Protein AF-A0A6G7WWH7-F1 (afdb_monomer_lite)

Structure (mmCIF, N/CA/C/O backbone):
data_AF-A0A6G7WWH7-F1
#
_entry.id   AF-A0A6G7WWH7-F1
#
loop_
_atom_site.group_PDB
_atom_site.id
_atom_site.type_symbol
_atom_site.label_atom_id
_atom_site.label_alt_id
_atom_site.label_comp_id
_atom_site.label_asym_id
_atom_site.label_entity_id
_atom_site.label_seq_id
_atom_site.pdbx_PDB_ins_code
_atom_site.Cartn_x
_atom_site.Cartn_y
_atom_site.Cartn_z
_atom_site.occupancy
_atom_site.B_iso_or_equiv
_atom_site.auth_seq_id
_atom_site.auth_comp_id
_atom_site.auth_asym_id
_atom_site.auth_atom_id
_atom_site.pdbx_PDB_model_num
ATOM 1 N N . MET A 1 1 ? -6.539 -11.357 -6.229 1.00 81.00 1 MET A N 1
ATOM 2 C CA . MET A 1 1 ? -7.158 -12.078 -5.093 1.00 81.00 1 MET A CA 1
ATOM 3 C C . MET A 1 1 ? -7.672 -11.023 -4.122 1.00 81.00 1 MET A C 1
ATOM 5 O O . MET A 1 1 ? -7.078 -9.952 -4.068 1.00 81.00 1 MET A O 1
ATOM 9 N N . GLU A 1 2 ? -8.787 -11.245 -3.430 1.00 89.75 2 GLU A N 1
ATOM 10 C CA . GLU A 1 2 ? -9.289 -10.251 -2.467 1.00 89.75 2 GLU A CA 1
ATOM 11 C C . GLU A 1 2 ? -8.355 -10.132 -1.261 1.00 89.75 2 GLU A C 1
ATOM 13 O O . GLU A 1 2 ? -7.673 -11.087 -0.876 1.00 89.75 2 GLU A O 1
ATOM 18 N N . ARG A 1 3 ? -8.301 -8.935 -0.678 1.00 92.81 3 ARG A N 1
ATOM 19 C CA . ARG A 1 3 ? -7.407 -8.621 0.428 1.00 92.81 3 ARG A CA 1
ATOM 20 C C . ARG A 1 3 ? -8.068 -7.684 1.425 1.00 92.81 3 ARG A C 1
ATOM 22 O O . ARG A 1 3 ? -8.608 -6.646 1.053 1.00 92.81 3 ARG A O 1
ATOM 29 N N . LEU A 1 4 ? -8.000 -8.053 2.700 1.00 94.44 4 LEU A N 1
ATOM 30 C CA . LEU A 1 4 ? -8.662 -7.342 3.787 1.00 94.44 4 LEU A CA 1
ATOM 31 C C . LEU A 1 4 ? -7.664 -6.477 4.549 1.00 94.44 4 LEU A C 1
ATOM 33 O O . LEU A 1 4 ? -6.594 -6.950 4.942 1.00 94.44 4 LEU A O 1
ATOM 37 N N . ILE A 1 5 ? -8.049 -5.230 4.803 1.00 95.56 5 ILE A N 1
ATOM 38 C CA . ILE A 1 5 ? -7.371 -4.314 5.717 1.00 95.56 5 ILE A CA 1
ATOM 39 C C . ILE A 1 5 ? -8.253 -4.171 6.951 1.00 95.56 5 ILE A C 1
ATOM 41 O O . ILE A 1 5 ? -9.304 -3.531 6.914 1.00 95.56 5 ILE A O 1
ATOM 45 N N . ILE A 1 6 ? -7.815 -4.775 8.045 1.00 95.38 6 ILE A N 1
ATOM 46 C CA . ILE A 1 6 ? -8.468 -4.712 9.345 1.00 95.38 6 ILE A CA 1
ATOM 47 C C . ILE A 1 6 ? -7.850 -3.538 10.096 1.00 95.38 6 ILE A C 1
ATOM 49 O O . ILE A 1 6 ? -6.670 -3.571 10.459 1.00 95.38 6 ILE A O 1
ATOM 53 N N . VAL A 1 7 ? -8.641 -2.485 10.294 1.00 94.25 7 VAL A N 1
ATOM 54 C CA . VAL A 1 7 ? -8.197 -1.280 11.004 1.00 94.25 7 VAL A CA 1
ATOM 55 C C . VAL A 1 7 ? -8.378 -1.452 12.512 1.00 94.25 7 VAL A C 1
ATOM 57 O O . VAL A 1 7 ? -7.516 -1.058 13.291 1.00 94.25 7 VAL A O 1
ATOM 60 N N . ASN A 1 8 ? -9.490 -2.063 12.911 1.00 89.81 8 ASN A N 1
ATOM 61 C CA . ASN A 1 8 ? -9.836 -2.478 14.269 1.00 89.81 8 ASN A CA 1
ATOM 62 C C . ASN A 1 8 ? -10.983 -3.511 14.189 1.00 89.81 8 ASN A C 1
ATOM 64 O O . ASN A 1 8 ? -11.338 -3.957 13.098 1.00 89.81 8 ASN A O 1
ATOM 68 N N . GLU A 1 9 ? -11.578 -3.879 15.326 1.00 84.25 9 GLU A N 1
ATOM 69 C CA . GLU A 1 9 ? -12.710 -4.821 15.382 1.00 84.25 9 GLU A CA 1
ATOM 70 C C . GLU A 1 9 ? -13.984 -4.311 14.673 1.00 84.25 9 GLU A C 1
ATOM 72 O O . GLU A 1 9 ? -14.877 -5.101 14.378 1.00 84.25 9 GLU A O 1
ATOM 77 N N . GLU A 1 10 ? -14.075 -3.013 14.366 1.00 86.62 10 GLU A N 1
ATOM 78 C CA . GLU A 1 10 ? -15.290 -2.369 13.846 1.00 86.62 10 GLU A CA 1
ATOM 79 C C . GLU A 1 10 ? -15.225 -2.030 12.349 1.00 86.62 10 GLU A C 1
ATOM 81 O O . GLU A 1 10 ? -16.264 -1.837 11.713 1.00 86.62 10 GLU A O 1
ATOM 86 N N . LYS A 1 11 ? -14.023 -1.918 11.766 1.00 92.62 11 LYS A N 1
ATOM 87 C CA . LYS A 1 11 ? -13.841 -1.430 10.394 1.00 92.62 11 LYS A CA 1
ATOM 88 C C . LYS A 1 11 ? -12.847 -2.276 9.604 1.00 92.62 11 LYS A C 1
ATOM 90 O O . LYS A 1 11 ? -11.660 -2.366 9.929 1.00 92.62 11 LYS A O 1
ATOM 95 N N . VAL A 1 12 ? -13.350 -2.816 8.497 1.00 94.12 12 VAL A N 1
ATOM 96 C CA . VAL A 1 12 ? -12.588 -3.567 7.497 1.00 94.12 12 VAL A CA 1
ATOM 97 C C . VAL A 1 12 ? -12.748 -2.893 6.137 1.00 94.12 12 VAL A C 1
ATOM 99 O O . VAL A 1 12 ? -13.852 -2.491 5.769 1.00 94.12 12 VAL A O 1
ATOM 102 N N . PHE A 1 13 ? -11.649 -2.777 5.394 1.00 94.81 13 PHE A N 1
ATOM 103 C CA . PHE A 1 13 ? -11.648 -2.382 3.987 1.00 94.81 13 PHE A CA 1
ATOM 104 C C . PHE A 1 13 ? -11.291 -3.590 3.127 1.00 94.81 13 PHE A C 1
ATOM 106 O O . PHE A 1 13 ? -10.407 -4.370 3.486 1.00 94.81 13 PHE A O 1
ATOM 113 N N . VAL A 1 14 ? -11.977 -3.735 1.997 1.00 94.62 14 VAL A N 1
ATOM 114 C CA . VAL A 1 14 ? -11.740 -4.804 1.024 1.00 94.62 14 VAL A CA 1
ATOM 115 C C . VAL A 1 14 ? -11.092 -4.182 -0.200 1.00 94.62 14 VAL A C 1
ATOM 117 O O . VAL A 1 14 ? -11.607 -3.201 -0.731 1.00 94.62 14 VAL A O 1
ATOM 120 N N . GLY A 1 15 ? -9.965 -4.739 -0.619 1.00 94.38 15 GLY A N 1
ATOM 121 C CA . GLY A 1 15 ? -9.288 -4.376 -1.854 1.00 94.38 15 GLY A CA 1
ATOM 122 C C . GLY A 1 15 ? -8.777 -5.605 -2.589 1.00 94.38 15 GLY A C 1
ATOM 123 O O . GLY A 1 15 ? -9.093 -6.748 -2.256 1.00 94.38 15 GLY A O 1
ATOM 124 N N . GLU A 1 16 ? -7.937 -5.361 -3.579 1.00 94.38 16 GLU A N 1
ATOM 125 C CA . GLU A 1 16 ? -7.300 -6.380 -4.396 1.00 94.38 16 GLU A CA 1
ATOM 126 C C . GLU A 1 16 ? -5.820 -6.505 -4.035 1.00 94.38 16 GLU A C 1
ATOM 128 O O . GLU A 1 16 ? -5.102 -5.518 -3.876 1.00 94.38 16 GLU A O 1
ATOM 133 N N . SER A 1 17 ? -5.345 -7.737 -3.906 1.00 93.50 17 SER A N 1
ATOM 134 C CA . SER A 1 17 ? -3.941 -8.045 -3.658 1.00 93.50 17 SER A CA 1
ATOM 135 C C . SER A 1 17 ? -3.063 -7.714 -4.865 1.00 93.50 17 SER A C 1
ATOM 137 O O . SER A 1 17 ? -3.403 -8.100 -5.984 1.00 93.50 17 SER A O 1
ATOM 139 N N . PHE A 1 18 ? -1.879 -7.163 -4.617 1.00 93.69 18 PHE A N 1
ATOM 140 C CA . PHE A 1 18 ? -0.752 -7.196 -5.553 1.00 93.69 18 PHE A CA 1
ATOM 141 C C . PHE A 1 18 ? 0.561 -7.442 -4.788 1.00 93.69 18 PHE A C 1
ATOM 143 O O . PHE A 1 18 ? 0.599 -7.319 -3.561 1.00 93.69 18 PHE A O 1
ATOM 150 N N . GLY A 1 19 ? 1.637 -7.814 -5.483 1.00 91.62 19 GLY A N 1
ATOM 151 C CA . GLY A 1 19 ? 2.933 -8.091 -4.852 1.00 91.62 19 GLY A CA 1
ATOM 152 C C . GLY A 1 19 ? 2.962 -9.403 -4.054 1.00 91.62 19 GLY A C 1
ATOM 153 O O . GLY A 1 19 ? 2.658 -10.470 -4.587 1.00 91.62 19 GLY A O 1
ATOM 154 N N . SER A 1 20 ? 3.376 -9.343 -2.784 1.00 91.88 20 SER A N 1
ATOM 155 C CA . SER A 1 20 ? 3.512 -10.513 -1.900 1.00 91.88 20 SER A CA 1
ATOM 156 C C . SER A 1 20 ? 2.180 -11.007 -1.318 1.00 91.88 20 SER A C 1
ATOM 158 O O . SER A 1 20 ? 1.362 -10.226 -0.825 1.00 91.88 20 SER A O 1
ATOM 160 N N . GLU A 1 21 ? 1.981 -12.328 -1.281 1.00 88.69 21 GLU A N 1
ATOM 161 C CA . GLU A 1 21 ? 0.781 -12.986 -0.729 1.00 88.69 21 GLU A CA 1
ATOM 162 C C . GLU A 1 21 ? 0.819 -13.200 0.799 1.00 88.69 21 GLU A C 1
ATOM 164 O O . GLU A 1 21 ? -0.160 -13.658 1.391 1.00 88.69 21 GLU A O 1
ATOM 169 N N . ALA A 1 22 ? 1.929 -12.866 1.466 1.00 91.19 22 ALA A N 1
ATOM 170 C CA . ALA A 1 22 ? 2.078 -13.032 2.915 1.00 91.19 22 ALA A CA 1
ATOM 171 C C . ALA A 1 22 ? 1.118 -12.128 3.705 1.00 91.19 22 ALA A C 1
ATOM 173 O O . ALA A 1 22 ? 0.710 -11.094 3.205 1.00 91.19 22 ALA A O 1
ATOM 174 N N . ASN A 1 23 ? 0.791 -12.448 4.957 1.00 93.19 23 ASN A N 1
ATOM 175 C CA . ASN A 1 23 ? 0.015 -11.552 5.828 1.00 93.19 23 ASN A CA 1
ATOM 176 C C . ASN A 1 23 ? 0.945 -10.633 6.628 1.00 93.19 23 ASN A C 1
ATOM 178 O O . ASN A 1 23 ? 2.074 -11.015 6.931 1.00 93.19 23 ASN A O 1
ATOM 182 N N . THR A 1 24 ? 0.468 -9.449 7.017 1.00 94.12 24 THR A N 1
ATOM 183 C CA . THR A 1 24 ? 1.268 -8.533 7.843 1.00 94.12 24 THR A CA 1
ATOM 184 C C . THR A 1 24 ? 0.425 -7.734 8.819 1.00 94.12 24 THR A C 1
ATOM 186 O O . THR A 1 24 ? -0.773 -7.539 8.630 1.00 94.12 24 THR A O 1
ATOM 189 N N . GLU A 1 25 ? 1.084 -7.266 9.865 1.00 94.69 25 GLU A N 1
ATOM 190 C CA . GLU A 1 25 ? 0.567 -6.326 10.842 1.00 94.69 25 GLU A CA 1
ATOM 191 C C . GLU A 1 25 ? 1.698 -5.366 11.204 1.00 94.69 25 GLU A C 1
ATOM 193 O O . GLU A 1 25 ? 2.874 -5.751 11.282 1.00 94.69 25 GLU A O 1
ATOM 198 N N . GLY A 1 26 ? 1.370 -4.093 11.384 1.00 93.75 26 GLY A N 1
ATOM 199 C CA . GLY A 1 26 ? 2.387 -3.116 11.723 1.00 93.75 26 GLY A CA 1
ATOM 200 C C . GLY A 1 26 ? 1.878 -1.695 11.789 1.00 93.75 26 GLY A C 1
ATOM 201 O O . GLY A 1 26 ? 0.714 -1.409 11.505 1.00 93.75 26 GLY A O 1
ATOM 202 N N . SER A 1 27 ? 2.794 -0.811 12.172 1.00 95.75 27 SER A N 1
ATOM 203 C CA . SER A 1 27 ? 2.551 0.619 12.214 1.00 95.75 27 SER A CA 1
ATOM 204 C C . SER A 1 27 ? 2.313 1.179 10.821 1.00 95.75 27 SER A C 1
ATOM 206 O O . SER A 1 27 ? 2.969 0.779 9.855 1.00 95.75 27 SER A O 1
ATOM 208 N N . ILE A 1 28 ? 1.403 2.137 10.736 1.00 95.56 28 ILE A N 1
ATOM 209 C CA . ILE A 1 28 ? 1.081 2.826 9.492 1.00 95.56 28 ILE A CA 1
ATOM 210 C C . ILE A 1 28 ? 1.785 4.175 9.405 1.00 95.56 28 ILE A C 1
ATOM 212 O O . ILE A 1 28 ? 2.031 4.838 10.413 1.00 95.56 28 ILE A O 1
ATOM 216 N N . PHE A 1 29 ? 2.034 4.621 8.183 1.00 94.50 29 PHE A N 1
ATOM 217 C CA . PHE A 1 29 ? 2.319 6.018 7.896 1.00 94.50 29 PHE A CA 1
ATOM 218 C C . PHE A 1 29 ? 1.579 6.447 6.632 1.00 94.50 29 PHE A C 1
ATOM 220 O O . PHE A 1 29 ? 1.382 5.670 5.698 1.00 94.50 29 PHE A O 1
ATOM 227 N N . ILE A 1 30 ? 1.146 7.703 6.618 1.00 93.06 30 ILE A N 1
ATOM 228 C CA . ILE A 1 30 ? 0.424 8.277 5.486 1.00 93.06 30 ILE A CA 1
ATOM 229 C C . ILE A 1 30 ? 1.449 8.934 4.570 1.00 93.06 30 ILE A C 1
ATOM 231 O O . ILE A 1 30 ? 2.205 9.804 5.005 1.00 93.06 30 ILE A O 1
ATOM 235 N N . ASP A 1 31 ? 1.465 8.518 3.309 1.00 90.06 31 ASP A N 1
ATOM 236 C CA . ASP A 1 31 ? 2.310 9.106 2.286 1.00 90.06 31 ASP A CA 1
ATOM 237 C C . ASP A 1 31 ? 1.503 10.048 1.394 1.00 90.06 31 ASP A C 1
ATOM 239 O O . ASP A 1 31 ? 0.630 9.630 0.629 1.00 90.06 31 ASP A O 1
ATOM 243 N N . THR A 1 32 ? 1.831 11.334 1.493 1.00 84.94 32 THR A N 1
ATOM 244 C CA . THR A 1 32 ? 1.246 12.400 0.677 1.00 84.94 32 THR A CA 1
ATOM 245 C C . THR A 1 32 ? 2.156 12.842 -0.465 1.00 84.94 32 THR A C 1
ATOM 247 O O . THR A 1 32 ? 1.876 13.855 -1.107 1.00 84.94 32 THR A O 1
ATOM 250 N N . ASN A 1 33 ? 3.277 12.151 -0.702 1.00 77.75 33 ASN A N 1
ATOM 251 C CA . ASN A 1 33 ? 4.195 12.523 -1.768 1.00 77.75 33 ASN A CA 1
ATOM 252 C C . ASN A 1 33 ? 3.599 12.177 -3.131 1.00 77.75 33 ASN A C 1
ATOM 254 O O . ASN A 1 33 ? 3.329 11.022 -3.445 1.00 77.75 33 ASN A O 1
ATOM 258 N N . VAL A 1 34 ? 3.436 13.208 -3.955 1.00 67.81 34 VAL A N 1
ATOM 259 C CA . VAL A 1 34 ? 2.932 13.093 -5.330 1.00 67.81 34 VAL A CA 1
ATOM 260 C C . VAL A 1 34 ? 4.071 12.797 -6.314 1.00 67.81 34 VAL A C 1
ATOM 262 O O . VAL A 1 34 ? 3.848 12.203 -7.360 1.00 67.81 34 VAL A O 1
ATOM 265 N N . SER A 1 35 ? 5.301 13.202 -5.980 1.00 63.91 35 SER A N 1
ATOM 266 C CA . SER A 1 35 ? 6.424 13.204 -6.926 1.00 63.91 35 SER A CA 1
ATOM 267 C C . SER A 1 35 ? 7.176 11.876 -7.025 1.00 63.91 35 SER A C 1
ATOM 269 O O . SER A 1 35 ? 7.771 11.609 -8.062 1.00 63.91 35 SER A O 1
ATOM 271 N N . SER A 1 36 ? 7.196 11.059 -5.965 1.00 72.88 36 SER A N 1
ATOM 272 C CA . SER A 1 36 ? 7.788 9.716 -6.008 1.00 72.88 36 SER A CA 1
ATOM 273 C C . SER A 1 36 ? 7.412 8.900 -4.771 1.00 72.88 36 SER A C 1
ATOM 275 O O . SER A 1 36 ? 7.873 9.183 -3.665 1.00 72.88 36 SER A O 1
ATOM 277 N N . TYR A 1 37 ? 6.617 7.847 -4.959 1.00 75.94 37 TYR A N 1
ATOM 278 C CA . TYR A 1 37 ? 6.320 6.861 -3.911 1.00 75.94 37 TYR A CA 1
ATOM 279 C C . TYR A 1 37 ? 7.570 6.069 -3.475 1.00 75.94 37 TYR A C 1
ATOM 281 O O . TYR A 1 37 ? 7.592 5.497 -2.386 1.00 75.94 37 TYR A O 1
ATOM 289 N N . LEU A 1 38 ? 8.634 6.072 -4.289 1.00 76.19 38 LEU A N 1
ATOM 290 C CA . LEU A 1 38 ? 9.881 5.338 -4.041 1.00 76.19 38 LEU A CA 1
ATOM 291 C C . LEU A 1 38 ? 10.626 5.844 -2.799 1.00 76.19 38 LEU A C 1
ATOM 293 O O . LEU A 1 38 ? 11.318 5.082 -2.131 1.00 76.19 38 LEU A O 1
ATOM 297 N N . SER A 1 39 ? 10.456 7.121 -2.435 1.00 74.50 39 SER A N 1
ATOM 298 C CA . SER A 1 39 ? 11.163 7.730 -1.296 1.00 74.50 39 SER A CA 1
ATOM 299 C C . SER A 1 39 ? 10.844 7.085 0.059 1.00 74.50 39 SER A C 1
ATOM 301 O O . SER A 1 39 ? 11.555 7.329 1.034 1.00 74.50 39 SER A O 1
ATOM 303 N N . ASN A 1 40 ? 9.792 6.267 0.140 1.00 79.94 40 ASN A N 1
ATOM 304 C CA . ASN A 1 40 ? 9.365 5.620 1.376 1.00 79.94 40 ASN A CA 1
ATOM 305 C C . ASN A 1 40 ? 9.731 4.134 1.474 1.00 79.94 40 ASN A C 1
ATOM 307 O O . ASN A 1 40 ? 9.394 3.515 2.477 1.00 79.94 40 ASN A O 1
ATOM 311 N N . PHE A 1 41 ? 10.452 3.562 0.505 1.00 81.25 41 PHE A N 1
ATOM 312 C CA . PHE A 1 41 ? 10.839 2.141 0.555 1.00 81.25 41 PHE A CA 1
ATOM 313 C C . PHE A 1 41 ? 11.807 1.833 1.709 1.00 81.25 41 PHE A C 1
ATOM 315 O O . PHE A 1 41 ? 11.799 0.741 2.267 1.00 81.25 41 PHE A O 1
ATOM 322 N N . ASN A 1 42 ? 12.571 2.834 2.145 1.00 81.25 42 ASN A N 1
ATOM 323 C CA . ASN A 1 42 ? 13.481 2.729 3.286 1.00 81.25 42 ASN A CA 1
ATOM 324 C C . ASN A 1 42 ? 12.793 2.944 4.651 1.00 81.25 42 ASN A C 1
ATOM 326 O O . ASN A 1 42 ? 13.472 2.952 5.682 1.00 81.25 42 ASN A O 1
ATOM 330 N N . LYS A 1 43 ? 11.470 3.167 4.687 1.00 84.88 43 LYS A N 1
ATOM 331 C CA . LYS A 1 43 ? 10.714 3.351 5.934 1.00 84.88 43 LYS A CA 1
ATOM 332 C C . LYS A 1 43 ? 10.033 2.056 6.351 1.00 84.88 43 LYS A C 1
ATOM 334 O O . LYS A 1 43 ? 9.247 1.485 5.599 1.00 84.88 43 LYS A O 1
ATOM 339 N N . GLU A 1 44 ? 10.252 1.666 7.603 1.00 89.19 44 GLU A N 1
ATOM 340 C CA . GLU A 1 44 ? 9.569 0.512 8.176 1.00 89.19 44 GLU A CA 1
ATOM 341 C C . GLU A 1 44 ? 8.083 0.798 8.403 1.00 89.19 44 GLU A C 1
ATOM 343 O O . GLU A 1 44 ? 7.710 1.809 9.003 1.00 89.19 44 GLU A O 1
ATOM 348 N N . GLY A 1 45 ? 7.230 -0.133 7.978 1.00 93.38 45 GLY A N 1
ATOM 349 C CA . GLY A 1 45 ? 5.798 -0.099 8.265 1.00 93.38 45 GLY A CA 1
ATOM 350 C C . GLY A 1 45 ? 4.923 -0.274 7.034 1.00 93.38 45 GLY A C 1
ATOM 351 O O . GLY A 1 45 ? 5.333 -0.853 6.028 1.00 93.38 45 GLY A O 1
ATOM 352 N N . ILE A 1 46 ? 3.684 0.185 7.158 1.00 95.38 46 ILE A N 1
ATOM 353 C CA . ILE A 1 46 ? 2.646 0.087 6.138 1.00 95.38 46 ILE A CA 1
ATOM 354 C C . ILE A 1 46 ? 2.373 1.490 5.591 1.00 95.38 46 ILE A C 1
ATOM 356 O O . ILE A 1 46 ? 1.905 2.366 6.321 1.00 95.38 46 ILE A O 1
ATOM 360 N N . ALA A 1 47 ? 2.657 1.699 4.308 1.00 95.12 47 ALA A N 1
ATOM 361 C CA . ALA A 1 47 ? 2.386 2.956 3.625 1.00 95.12 47 ALA A CA 1
ATOM 362 C C . ALA A 1 47 ? 0.927 3.019 3.166 1.00 95.12 47 ALA A C 1
ATOM 364 O O . ALA A 1 47 ? 0.440 2.103 2.503 1.00 95.12 47 ALA A O 1
ATOM 365 N N . ILE A 1 48 ? 0.251 4.129 3.460 1.00 95.38 48 ILE A N 1
ATOM 366 C CA . ILE A 1 48 ? -1.055 4.463 2.882 1.00 95.38 48 ILE A CA 1
ATOM 367 C C . ILE A 1 48 ? -0.863 5.658 1.960 1.00 95.38 48 ILE A C 1
ATOM 369 O O . ILE A 1 48 ? -0.625 6.773 2.429 1.00 95.38 48 ILE A O 1
ATOM 373 N N . HIS A 1 49 ? -0.961 5.429 0.654 1.00 93.81 49 HIS A N 1
ATOM 374 C CA . HIS A 1 49 ? -0.778 6.478 -0.339 1.00 93.81 49 HIS A CA 1
ATOM 375 C C . HIS A 1 49 ? -2.072 7.262 -0.546 1.00 93.81 49 HIS A C 1
ATOM 377 O O . HIS A 1 49 ? -3.135 6.699 -0.815 1.00 93.81 49 HIS A O 1
ATOM 383 N N . THR A 1 50 ? -1.980 8.588 -0.451 1.00 91.00 50 THR A N 1
ATOM 384 C CA . THR A 1 50 ? -3.131 9.469 -0.700 1.00 91.00 50 THR A CA 1
ATOM 385 C C . THR A 1 50 ? -3.294 9.841 -2.169 1.00 91.00 50 THR A C 1
ATOM 387 O O . THR A 1 50 ? -4.318 10.412 -2.540 1.00 91.00 50 THR A O 1
ATOM 390 N N . TYR A 1 51 ? -2.274 9.598 -2.995 1.00 89.56 51 TYR A N 1
ATOM 391 C CA . TYR A 1 51 ? -2.341 9.890 -4.421 1.00 89.56 51 TYR A CA 1
ATOM 392 C C . TYR A 1 51 ? -3.104 8.769 -5.155 1.00 89.56 51 TYR A C 1
ATOM 394 O O . TYR A 1 51 ? -2.869 7.602 -4.835 1.00 89.56 51 TYR A O 1
ATOM 402 N N . PRO A 1 52 ? -4.031 9.092 -6.085 1.00 85.69 52 PRO A N 1
ATOM 403 C CA . PRO A 1 52 ? -4.936 8.099 -6.665 1.00 85.69 52 PRO A CA 1
ATOM 404 C C . PRO A 1 52 ? -4.223 6.975 -7.412 1.00 85.69 52 PRO A C 1
ATOM 406 O O . PRO A 1 52 ? -4.548 5.816 -7.191 1.00 85.69 52 PRO A O 1
ATOM 409 N N . GLU A 1 53 ? -3.232 7.307 -8.239 1.00 89.56 53 GLU A N 1
ATOM 410 C CA . GLU A 1 53 ? -2.534 6.340 -9.086 1.00 89.56 53 GLU A CA 1
ATOM 411 C C . GLU A 1 53 ? -1.062 6.225 -8.679 1.00 89.56 53 GLU A C 1
ATOM 413 O O . GLU A 1 53 ? -0.291 7.179 -8.788 1.00 89.56 53 GLU A O 1
ATOM 418 N N . ILE A 1 54 ? -0.652 5.043 -8.227 1.00 91.19 54 ILE A N 1
ATOM 419 C CA . ILE A 1 54 ? 0.724 4.749 -7.814 1.00 91.19 54 ILE A CA 1
ATOM 420 C C . ILE A 1 54 ? 1.335 3.738 -8.787 1.00 91.19 54 ILE A C 1
ATOM 422 O O . ILE A 1 54 ? 0.662 2.811 -9.219 1.00 91.19 54 ILE A O 1
ATOM 426 N N . GLY A 1 55 ? 2.615 3.889 -9.134 1.00 87.44 55 GLY A N 1
ATOM 427 C CA . GLY A 1 55 ? 3.310 2.973 -10.053 1.00 87.44 55 GLY A CA 1
ATOM 428 C C . GLY A 1 55 ? 3.607 3.534 -11.447 1.00 87.44 55 GLY A C 1
ATOM 429 O O . GLY A 1 55 ? 4.290 2.873 -12.221 1.00 87.44 55 GLY A O 1
ATOM 430 N N . SER A 1 56 ? 3.147 4.746 -11.777 1.00 88.25 56 SER A N 1
ATOM 431 C CA . SER A 1 56 ? 3.232 5.310 -13.139 1.00 88.25 56 SER A CA 1
ATOM 432 C C . SER A 1 56 ? 4.661 5.525 -13.656 1.00 88.25 56 SER A C 1
ATOM 434 O O . SER A 1 56 ? 4.894 5.490 -14.864 1.00 88.25 56 SER A O 1
ATOM 436 N N . VAL A 1 57 ? 5.637 5.699 -12.760 1.00 86.19 57 VAL A N 1
ATOM 437 C CA . VAL A 1 57 ? 7.068 5.799 -13.106 1.00 86.19 57 VAL A CA 1
ATOM 438 C C . VAL A 1 57 ? 7.804 4.453 -13.058 1.00 86.19 57 VAL A C 1
ATOM 440 O O . VAL A 1 57 ? 8.967 4.370 -13.448 1.00 86.19 57 VAL A O 1
ATOM 443 N N . GLY A 1 58 ? 7.130 3.391 -12.610 1.00 87.50 58 GLY A N 1
ATOM 444 C CA . GLY A 1 58 ? 7.708 2.068 -12.398 1.00 87.50 58 GLY A CA 1
ATOM 445 C C . GLY A 1 58 ? 8.824 2.064 -11.355 1.00 87.50 58 GLY A C 1
ATOM 446 O O . GLY A 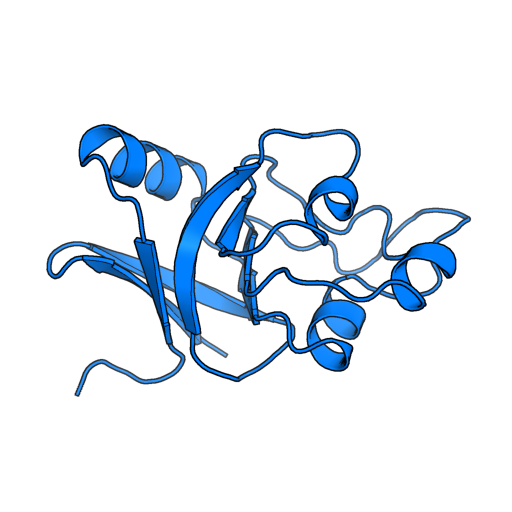1 58 ? 8.856 2.891 -10.443 1.00 87.50 58 GLY A O 1
ATOM 447 N N . ILE A 1 59 ? 9.730 1.101 -11.472 1.00 87.25 59 ILE A N 1
ATOM 448 C CA . ILE A 1 59 ? 10.909 0.967 -10.615 1.00 87.25 59 ILE A CA 1
ATOM 449 C C . ILE A 1 59 ? 12.154 1.103 -11.485 1.00 87.25 59 ILE A C 1
ATOM 451 O O . ILE A 1 59 ? 12.227 0.475 -12.548 1.00 87.25 59 ILE A O 1
ATOM 455 N N . SER A 1 60 ? 13.122 1.917 -11.056 1.00 85.56 60 SER A N 1
ATOM 456 C CA . SER A 1 60 ? 14.406 2.021 -11.749 1.00 85.56 60 SER A CA 1
ATOM 457 C C . SER A 1 60 ? 15.392 0.969 -11.242 1.00 85.56 60 SER A C 1
ATOM 459 O O . SER A 1 60 ? 15.246 0.403 -10.156 1.00 85.56 60 SER A O 1
ATOM 461 N N . GLY A 1 61 ? 16.453 0.727 -12.012 1.00 80.19 61 GLY A N 1
ATOM 462 C CA . GLY A 1 61 ? 17.502 -0.214 -11.618 1.00 80.19 61 GLY A CA 1
ATOM 463 C C . GLY A 1 61 ? 18.210 0.157 -10.310 1.00 80.19 61 GLY A C 1
ATOM 464 O O . GLY A 1 61 ? 18.783 -0.718 -9.665 1.00 80.19 61 GLY A O 1
ATOM 465 N N . LYS A 1 62 ? 18.175 1.427 -9.885 1.00 79.06 62 LYS A N 1
ATOM 466 C CA . LYS A 1 62 ? 18.749 1.836 -8.599 1.00 79.06 62 LYS A CA 1
ATOM 467 C C . LYS A 1 62 ? 17.938 1.265 -7.436 1.00 79.06 62 LYS A C 1
ATOM 469 O O . LYS A 1 62 ? 18.517 0.626 -6.565 1.00 79.06 62 LYS A O 1
ATOM 474 N N . GLU A 1 63 ? 16.617 1.434 -7.454 1.00 74.00 63 GLU A N 1
ATOM 475 C CA . GLU A 1 63 ? 15.740 0.953 -6.381 1.00 74.00 63 GLU A CA 1
ATOM 476 C C . GLU A 1 63 ? 15.647 -0.578 -6.344 1.00 74.00 63 GLU A C 1
ATOM 478 O O . GLU A 1 63 ? 15.529 -1.146 -5.261 1.00 74.00 63 GLU A O 1
ATOM 483 N N . CYS A 1 64 ? 15.790 -1.266 -7.486 1.00 73.00 64 CYS A N 1
ATOM 484 C CA . CYS A 1 64 ? 15.912 -2.731 -7.519 1.00 73.00 64 CYS A CA 1
ATOM 485 C C . CYS A 1 64 ? 17.098 -3.263 -6.695 1.00 73.00 64 CYS A C 1
ATOM 487 O O . CYS A 1 64 ? 17.054 -4.395 -6.220 1.00 73.00 64 CYS A O 1
ATOM 489 N N . ASN A 1 65 ? 18.158 -2.466 -6.531 1.00 71.62 65 ASN A N 1
ATOM 490 C CA . ASN A 1 65 ? 19.365 -2.858 -5.803 1.00 71.62 65 ASN A CA 1
ATOM 491 C C . ASN A 1 65 ? 19.367 -2.401 -4.333 1.00 71.62 65 ASN A C 1
ATOM 493 O O . ASN A 1 65 ? 20.291 -2.745 -3.594 1.00 71.62 65 ASN A O 1
ATOM 497 N N . GLU A 1 66 ? 18.373 -1.620 -3.902 1.00 75.00 66 GLU A N 1
ATOM 498 C CA . GLU A 1 66 ? 18.254 -1.148 -2.521 1.00 75.00 66 GLU A CA 1
ATOM 499 C C . GLU A 1 66 ? 17.376 -2.097 -1.693 1.00 75.00 66 GLU A C 1
ATOM 501 O O . GLU A 1 66 ? 16.340 -2.589 -2.145 1.00 75.00 66 GLU A O 1
ATOM 506 N N . GLN A 1 67 ? 17.789 -2.360 -0.450 1.00 77.56 67 GLN A N 1
ATOM 507 C CA . GLN A 1 67 ? 17.005 -3.176 0.469 1.00 77.56 67 GLN A CA 1
ATOM 508 C C . GLN A 1 67 ? 15.841 -2.351 1.022 1.00 77.56 67 GLN A C 1
ATOM 510 O O . GLN A 1 67 ? 16.042 -1.420 1.799 1.00 77.56 67 GLN A O 1
ATOM 515 N N . THR A 1 68 ? 14.622 -2.723 0.643 1.00 85.19 68 THR A N 1
ATOM 516 C CA . THR A 1 68 ? 13.402 -2.141 1.205 1.00 85.19 68 THR A CA 1
ATOM 517 C C . THR A 1 68 ? 13.157 -2.644 2.626 1.00 85.19 68 THR A C 1
ATOM 519 O O . THR A 1 68 ? 13.392 -3.812 2.945 1.00 85.19 68 THR A O 1
ATOM 522 N N . THR A 1 69 ? 12.661 -1.764 3.487 1.00 89.19 69 THR A N 1
ATOM 523 C CA . THR A 1 69 ? 12.165 -2.109 4.829 1.00 89.19 69 THR A CA 1
ATOM 524 C C . THR A 1 69 ? 10.647 -1.946 4.937 1.00 89.19 69 THR A C 1
ATOM 526 O O . THR A 1 69 ? 10.039 -2.211 5.981 1.00 89.19 69 THR A O 1
ATOM 529 N N . LEU A 1 70 ? 10.015 -1.540 3.835 1.00 92.12 70 LEU A N 1
ATOM 530 C CA . LEU A 1 70 ? 8.581 -1.378 3.722 1.00 92.12 70 LEU A CA 1
ATOM 531 C C . LEU A 1 70 ? 7.881 -2.736 3.818 1.00 92.12 70 LEU A C 1
ATOM 533 O O . LEU A 1 70 ? 8.216 -3.677 3.104 1.00 92.12 70 LEU A O 1
ATOM 537 N N . LYS A 1 71 ? 6.877 -2.846 4.691 1.00 94.25 71 LYS A N 1
ATOM 538 C CA . LYS A 1 71 ? 6.126 -4.097 4.880 1.00 94.25 71 LYS A CA 1
ATOM 539 C C . LYS A 1 71 ? 4.954 -4.207 3.919 1.00 94.25 71 LYS A C 1
ATOM 541 O O . LYS A 1 71 ? 4.659 -5.296 3.430 1.00 94.25 71 LYS A O 1
ATOM 546 N N . ALA A 1 72 ? 4.253 -3.098 3.696 1.00 94.56 72 ALA A N 1
ATOM 547 C CA . ALA A 1 72 ? 3.106 -3.070 2.804 1.00 94.56 72 ALA A CA 1
ATOM 548 C C . ALA A 1 72 ? 2.840 -1.689 2.207 1.00 94.56 72 ALA A C 1
ATOM 550 O O . ALA A 1 72 ? 3.214 -0.665 2.779 1.00 94.56 72 ALA A O 1
ATOM 551 N N . MET A 1 73 ? 2.127 -1.692 1.085 1.00 94.50 73 MET A N 1
ATOM 552 C CA . MET A 1 73 ? 1.640 -0.521 0.372 1.00 94.50 73 MET A CA 1
ATOM 553 C C . MET A 1 73 ? 0.143 -0.644 0.133 1.00 94.50 73 MET A C 1
ATOM 555 O O . MET A 1 73 ? -0.348 -1.653 -0.373 1.00 94.50 73 MET A O 1
ATOM 559 N N . ILE A 1 74 ? -0.574 0.416 0.476 1.00 95.75 74 ILE A N 1
ATOM 560 C CA . ILE A 1 74 ? -2.003 0.555 0.252 1.00 95.75 74 ILE A CA 1
ATOM 561 C C . ILE A 1 74 ? -2.215 1.718 -0.712 1.00 95.75 74 ILE A C 1
ATOM 563 O O . ILE A 1 74 ? -1.810 2.849 -0.428 1.00 95.75 74 ILE A O 1
ATOM 567 N N . VAL A 1 75 ? -2.842 1.431 -1.849 1.00 95.19 75 VAL A N 1
ATOM 568 C CA . VAL A 1 75 ? -3.050 2.375 -2.951 1.00 95.19 75 VAL A CA 1
ATOM 569 C C . VAL A 1 75 ? -4.508 2.349 -3.401 1.00 95.19 75 VAL A C 1
ATOM 571 O O . VAL A 1 75 ? -5.209 1.354 -3.218 1.00 95.19 75 VAL A O 1
ATOM 574 N N . SER A 1 76 ? -4.973 3.449 -3.992 1.00 94.50 76 SER A N 1
ATOM 575 C CA . SER A 1 76 ? -6.300 3.479 -4.613 1.00 94.50 76 SER A CA 1
ATOM 576 C C . SER A 1 76 ? -6.252 2.742 -5.948 1.00 94.50 76 SER A C 1
ATOM 578 O O . SER A 1 76 ? -6.952 1.755 -6.136 1.00 94.50 76 SER A O 1
ATOM 580 N N . GLU A 1 77 ? -5.353 3.150 -6.838 1.00 93.19 77 GLU A N 1
ATOM 581 C CA . GLU A 1 77 ? -5.126 2.523 -8.134 1.00 93.19 77 GLU A CA 1
ATOM 582 C C . GLU A 1 77 ? -3.635 2.235 -8.327 1.00 93.19 77 GLU A C 1
ATOM 584 O O . GLU A 1 77 ? -2.761 2.986 -7.878 1.00 93.19 77 GLU A O 1
ATOM 589 N N . LEU A 1 78 ? -3.353 1.114 -8.988 1.00 93.00 78 LEU A N 1
ATOM 590 C CA . LEU A 1 78 ? -2.008 0.692 -9.351 1.00 93.00 78 LEU A CA 1
ATOM 591 C C . LEU A 1 78 ? -1.845 0.845 -10.861 1.00 93.00 78 LEU A C 1
ATOM 593 O O . LEU A 1 78 ? -2.631 0.285 -11.622 1.00 93.00 78 LEU A O 1
ATOM 597 N N . SER A 1 79 ? -0.810 1.563 -11.282 1.00 90.81 79 SER A N 1
ATOM 598 C CA . SER A 1 79 ? -0.472 1.707 -12.694 1.00 90.81 79 SER A CA 1
ATOM 599 C C . SER A 1 79 ? 0.125 0.400 -13.222 1.00 90.81 79 SER A C 1
ATOM 601 O O . SER A 1 79 ? 1.169 -0.052 -12.747 1.00 90.81 79 SER A O 1
ATOM 603 N N . GLU A 1 80 ? -0.541 -0.216 -14.198 1.00 84.62 80 GLU A N 1
ATOM 604 C CA . GLU A 1 80 ? -0.103 -1.482 -14.808 1.00 84.62 80 GLU A CA 1
ATOM 605 C C . GLU A 1 80 ? 1.011 -1.270 -15.844 1.00 84.62 80 GLU A C 1
ATOM 607 O O . GLU A 1 80 ? 1.878 -2.123 -16.031 1.00 84.62 80 GLU A O 1
ATOM 612 N N . CYS A 1 81 ? 1.007 -0.104 -16.495 1.00 84.88 81 CYS A N 1
ATOM 613 C CA . CYS A 1 81 ? 1.918 0.249 -17.577 1.00 84.88 81 CYS A CA 1
ATOM 614 C C . CYS A 1 81 ? 2.761 1.466 -17.175 1.00 84.88 81 CYS A C 1
ATOM 616 O O . CYS A 1 81 ? 2.371 2.598 -17.479 1.00 84.88 81 CYS A O 1
ATOM 618 N N . PRO A 1 82 ? 3.916 1.270 -16.512 1.00 85.25 82 PRO A N 1
ATOM 619 C CA . PRO A 1 82 ? 4.792 2.382 -16.182 1.00 85.25 82 PRO A CA 1
ATOM 620 C C . PRO A 1 82 ? 5.308 3.050 -17.462 1.00 85.25 82 PRO A C 1
ATOM 622 O O . PRO A 1 82 ? 5.716 2.387 -18.415 1.00 85.25 82 PRO A O 1
ATOM 625 N N . SER A 1 83 ? 5.305 4.380 -17.477 1.00 79.75 83 SER A N 1
ATOM 626 C CA . SER A 1 83 ? 5.672 5.193 -18.638 1.00 79.75 83 SER A CA 1
ATOM 627 C C . SER A 1 83 ? 6.780 6.177 -18.266 1.00 79.75 83 SER A C 1
ATOM 629 O O . SER A 1 83 ? 6.594 7.396 -18.290 1.00 79.75 83 SER A O 1
ATOM 631 N N . HIS A 1 84 ? 7.953 5.645 -17.920 1.00 83.75 84 HIS A N 1
ATOM 632 C CA . HIS A 1 84 ? 9.143 6.438 -17.614 1.00 83.75 84 HIS A CA 1
ATOM 633 C C . HIS A 1 84 ? 10.397 5.813 -18.230 1.00 83.75 84 HIS A C 1
ATOM 635 O O . HIS A 1 84 ? 10.548 4.595 -18.244 1.00 83.75 84 HIS A O 1
ATOM 641 N N . PHE A 1 85 ? 11.311 6.647 -18.731 1.00 82.69 85 PHE A N 1
ATOM 642 C CA . PHE A 1 85 ? 12.499 6.195 -19.470 1.00 82.69 85 PHE A CA 1
ATOM 643 C C . PHE A 1 85 ? 13.488 5.386 -18.612 1.00 82.69 85 PHE A C 1
ATOM 645 O O . PHE A 1 85 ? 14.237 4.571 -19.141 1.00 82.69 85 PHE A O 1
ATOM 652 N N . GLU A 1 86 ? 13.479 5.602 -17.295 1.00 81.44 86 GLU A N 1
ATOM 653 C CA . GLU A 1 86 ? 14.280 4.846 -16.318 1.00 81.44 86 GLU A CA 1
ATOM 654 C C . GLU A 1 86 ? 13.572 3.597 -15.777 1.00 81.44 86 GLU A C 1
ATOM 656 O O . GLU A 1 86 ? 14.176 2.855 -15.002 1.00 81.44 86 GLU A O 1
ATOM 661 N N . SER A 1 87 ? 12.313 3.349 -16.156 1.00 84.44 87 SER A N 1
ATOM 662 C CA . SER A 1 87 ? 11.573 2.180 -15.682 1.00 84.44 87 SER A CA 1
ATOM 663 C C . SER A 1 87 ? 12.190 0.897 -16.240 1.00 84.44 87 SER A C 1
ATOM 665 O O . SER A 1 87 ? 12.290 0.709 -17.451 1.00 84.44 87 SER A O 1
ATOM 667 N N . GLN A 1 88 ? 12.614 0.015 -15.338 1.00 86.06 88 GLN A N 1
ATOM 668 C CA . GLN A 1 88 ? 13.146 -1.313 -15.654 1.00 86.06 88 GLN A CA 1
ATOM 669 C C . GLN A 1 88 ? 12.242 -2.436 -15.139 1.00 86.06 88 GLN A C 1
ATOM 671 O O . GLN A 1 88 ? 12.322 -3.554 -15.643 1.00 86.06 88 GLN A O 1
ATOM 676 N N . ASN A 1 89 ? 11.385 -2.150 -14.153 1.00 85.81 89 ASN A N 1
ATOM 677 C CA . ASN A 1 89 ? 10.414 -3.097 -13.615 1.00 85.81 89 ASN A CA 1
ATOM 678 C C . ASN A 1 89 ? 9.084 -2.400 -13.273 1.00 85.81 89 ASN A C 1
ATOM 680 O O . ASN A 1 89 ? 9.027 -1.172 -13.124 1.00 85.81 89 ASN A O 1
ATOM 684 N N . THR A 1 90 ? 8.014 -3.183 -13.131 1.00 90.44 90 THR A N 1
ATOM 685 C CA . THR A 1 90 ? 6.737 -2.689 -12.598 1.00 90.44 90 THR A CA 1
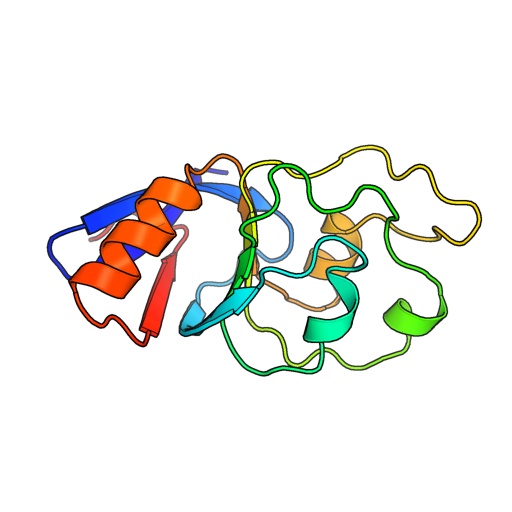ATOM 686 C C . THR A 1 90 ? 6.789 -2.644 -11.074 1.00 90.44 90 THR A C 1
ATOM 688 O O . THR A 1 90 ? 7.541 -3.384 -10.434 1.00 90.44 90 THR A O 1
ATOM 691 N N . LEU A 1 91 ? 5.970 -1.777 -10.472 1.00 90.56 91 LEU A N 1
ATOM 692 C CA . LEU A 1 91 ? 5.836 -1.730 -9.015 1.00 90.56 91 LEU A CA 1
ATOM 693 C C . LEU A 1 91 ? 5.326 -3.068 -8.461 1.00 90.56 91 LEU A C 1
ATOM 695 O O . LEU A 1 91 ? 5.817 -3.534 -7.439 1.00 90.56 91 LEU A O 1
ATOM 699 N N . GLU A 1 92 ? 4.387 -3.710 -9.158 1.00 92.06 92 GLU A N 1
ATOM 700 C CA . GLU A 1 92 ? 3.851 -5.013 -8.761 1.00 92.06 92 GLU A CA 1
ATOM 701 C C . GLU A 1 92 ? 4.933 -6.091 -8.671 1.00 92.06 92 GLU A C 1
ATOM 703 O O . GLU A 1 92 ? 5.052 -6.753 -7.637 1.00 92.06 92 GLU A O 1
ATOM 708 N N . ASN A 1 93 ? 5.748 -6.228 -9.721 1.00 90.81 93 ASN A N 1
ATOM 709 C CA . ASN A 1 93 ? 6.827 -7.211 -9.760 1.00 90.81 93 ASN A CA 1
ATOM 710 C C . ASN A 1 93 ? 7.863 -6.940 -8.673 1.00 90.81 93 ASN A C 1
ATOM 712 O O . ASN A 1 93 ? 8.264 -7.860 -7.969 1.00 90.81 93 ASN A O 1
ATOM 716 N N . TYR A 1 94 ? 8.248 -5.678 -8.481 1.00 90.69 94 TYR A N 1
ATOM 717 C CA . TYR A 1 94 ? 9.176 -5.320 -7.415 1.00 90.69 94 TYR A CA 1
ATOM 718 C C . TYR A 1 94 ? 8.625 -5.668 -6.033 1.00 90.69 94 TYR A C 1
ATOM 720 O O . TYR A 1 94 ? 9.340 -6.240 -5.212 1.00 90.69 94 TYR A O 1
ATOM 728 N N . CYS A 1 95 ? 7.348 -5.380 -5.765 1.00 91.38 95 CYS A N 1
ATOM 729 C CA . CYS A 1 95 ? 6.715 -5.770 -4.508 1.00 91.38 95 CYS A CA 1
ATOM 730 C C . CYS A 1 95 ? 6.700 -7.294 -4.327 1.00 91.38 95 CYS A C 1
ATOM 732 O O . CYS A 1 95 ? 6.911 -7.780 -3.218 1.00 91.38 95 CYS A O 1
ATOM 734 N N . HIS A 1 96 ? 6.497 -8.053 -5.404 1.00 91.31 96 HIS A N 1
ATOM 735 C CA . HIS A 1 96 ? 6.557 -9.511 -5.368 1.00 91.31 96 HIS A CA 1
ATOM 736 C C . HIS A 1 96 ? 7.970 -10.024 -5.039 1.00 91.31 96 HIS A C 1
ATOM 738 O O . HIS A 1 96 ? 8.134 -10.833 -4.129 1.00 91.31 96 HIS A O 1
ATOM 744 N N . GLU A 1 97 ? 8.995 -9.507 -5.720 1.00 90.50 97 GLU A N 1
ATOM 745 C CA . GLU A 1 97 ? 10.403 -9.898 -5.545 1.00 90.50 97 GLU A CA 1
ATOM 746 C C . GLU A 1 97 ? 10.955 -9.541 -4.160 1.00 90.50 97 GLU A C 1
ATOM 748 O O . GLU A 1 97 ? 11.741 -10.291 -3.581 1.00 90.50 97 GLU A O 1
ATOM 753 N N . THR A 1 98 ? 10.527 -8.404 -3.611 1.00 89.38 98 THR A N 1
ATOM 754 C CA . THR 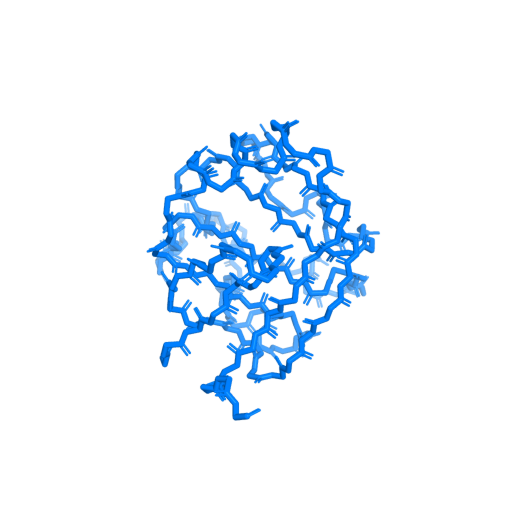A 1 98 ? 11.013 -7.889 -2.322 1.00 89.38 98 THR A CA 1
ATOM 755 C C . THR A 1 98 ? 10.153 -8.292 -1.126 1.00 89.38 98 THR A C 1
ATOM 757 O O . THR A 1 98 ? 10.495 -7.987 0.016 1.00 89.38 98 THR A O 1
ATOM 760 N N . GLY A 1 99 ? 9.044 -8.998 -1.356 1.00 90.88 99 GLY A N 1
ATOM 761 C CA . GLY A 1 99 ? 8.140 -9.440 -0.297 1.00 90.88 99 GLY A CA 1
ATOM 762 C C . GLY A 1 99 ? 7.213 -8.348 0.251 1.00 90.88 99 GLY A C 1
ATOM 763 O O . GLY A 1 99 ? 6.533 -8.594 1.250 1.00 90.88 99 GLY A O 1
ATOM 764 N N . ILE A 1 100 ? 7.138 -7.177 -0.393 1.00 92.88 100 ILE A N 1
ATOM 765 C CA . ILE A 1 100 ? 6.208 -6.104 -0.023 1.00 92.88 100 ILE A CA 1
ATOM 766 C C . ILE A 1 100 ? 4.781 -6.527 -0.364 1.00 92.88 100 ILE A C 1
ATOM 768 O O . ILE A 1 100 ? 4.455 -6.949 -1.475 1.00 92.88 100 ILE A O 1
ATOM 772 N N . ILE A 1 101 ? 3.898 -6.363 0.608 1.00 95.19 101 ILE A N 1
ATOM 773 C CA . ILE A 1 101 ? 2.476 -6.653 0.468 1.00 95.19 101 ILE A CA 1
ATOM 774 C C . ILE A 1 101 ? 1.748 -5.463 -0.162 1.00 95.19 101 ILE A C 1
ATOM 776 O O . ILE A 1 101 ? 1.774 -4.367 0.386 1.00 95.19 101 ILE A O 1
ATOM 780 N N . GLY A 1 102 ? 1.045 -5.673 -1.270 1.00 94.12 102 GLY A N 1
ATOM 781 C CA . GLY A 1 102 ? 0.248 -4.643 -1.932 1.00 94.12 102 GLY A CA 1
ATOM 782 C C . GLY A 1 102 ? -1.261 -4.830 -1.75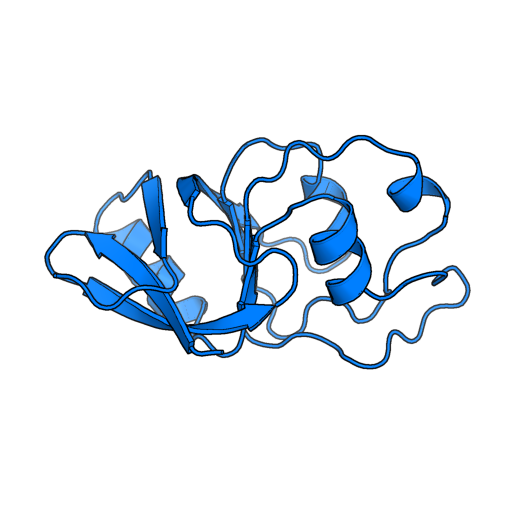6 1.00 94.12 102 GLY A C 1
ATOM 783 O O . GLY A 1 102 ? -1.773 -5.949 -1.861 1.00 94.12 102 GLY A O 1
ATOM 784 N N . VAL A 1 103 ? -1.982 -3.728 -1.526 1.00 95.88 103 VAL A N 1
ATOM 785 C CA . VAL A 1 103 ? -3.451 -3.652 -1.604 1.00 95.88 103 VAL A CA 1
ATOM 786 C C . VAL A 1 103 ? -3.859 -2.485 -2.504 1.00 95.88 103 VAL A C 1
ATOM 788 O O . VAL A 1 103 ? -3.486 -1.347 -2.222 1.00 95.88 103 VAL A O 1
ATOM 791 N N . LYS A 1 104 ? -4.612 -2.758 -3.573 1.00 95.31 104 LYS A N 1
ATOM 792 C CA . LYS A 1 104 ? -5.175 -1.762 -4.502 1.00 95.31 104 LYS A CA 1
ATOM 793 C C . LYS A 1 104 ? -6.706 -1.776 -4.477 1.00 95.31 104 LYS A C 1
ATOM 795 O O . LYS A 1 104 ? -7.300 -2.665 -3.874 1.00 95.31 104 LYS A O 1
ATOM 800 N N . GLY A 1 105 ? -7.347 -0.815 -5.135 1.00 94.50 105 GLY A N 1
ATOM 801 C CA . GLY A 1 105 ? -8.801 -0.788 -5.315 1.00 94.50 105 GLY A CA 1
ATOM 802 C C . GLY A 1 105 ? -9.579 -0.364 -4.070 1.00 94.50 105 GLY A C 1
ATOM 803 O O . GLY A 1 105 ? -10.752 -0.702 -3.943 1.00 94.50 105 GLY A O 1
ATOM 804 N N . ILE A 1 106 ? -8.940 0.352 -3.138 1.00 93.75 106 ILE A N 1
ATOM 805 C CA . ILE A 1 106 ? -9.604 0.853 -1.930 1.00 93.75 106 ILE A CA 1
ATOM 806 C C . ILE A 1 106 ? -9.792 2.370 -1.975 1.00 93.75 106 ILE A C 1
ATOM 808 O O . ILE A 1 106 ? -8.958 3.094 -2.517 1.00 93.75 106 ILE A O 1
ATOM 812 N N . ASP A 1 107 ? -10.824 2.880 -1.302 1.00 94.69 107 ASP A N 1
ATOM 813 C CA . ASP A 1 107 ? -10.920 4.315 -1.028 1.00 94.69 107 ASP A CA 1
ATOM 814 C C . ASP A 1 107 ? -9.911 4.703 0.070 1.00 94.69 107 ASP A C 1
ATOM 816 O O . ASP A 1 107 ? -10.198 4.683 1.274 1.00 94.69 107 ASP A O 1
ATOM 820 N N . THR A 1 108 ? -8.692 5.063 -0.346 1.00 94.38 108 THR A N 1
ATOM 821 C CA . THR A 1 108 ? -7.641 5.502 0.583 1.00 94.38 108 THR A CA 1
ATOM 822 C C . THR A 1 108 ? -8.010 6.798 1.307 1.00 94.38 108 THR A C 1
ATOM 824 O O . THR A 1 108 ? -7.500 7.049 2.400 1.00 94.38 108 THR A O 1
ATOM 827 N N . ARG A 1 109 ? -8.932 7.614 0.770 1.00 93.56 109 ARG A N 1
ATOM 828 C CA . ARG A 1 109 ? -9.395 8.846 1.429 1.00 93.56 109 ARG A CA 1
ATOM 829 C C . ARG A 1 109 ? -10.301 8.510 2.603 1.00 93.56 109 ARG A C 1
ATOM 831 O O . ARG A 1 109 ? -10.145 9.113 3.665 1.00 93.56 109 ARG A O 1
ATOM 838 N N . GLU A 1 110 ? -11.227 7.566 2.439 1.00 95.12 110 GLU A N 1
ATOM 839 C CA . GLU A 1 110 ? -12.042 7.060 3.547 1.00 95.12 110 GLU A CA 1
ATOM 840 C C . GLU A 1 110 ? -11.157 6.412 4.618 1.00 95.12 110 GLU A C 1
ATOM 842 O O . GLU A 1 110 ? -11.283 6.750 5.799 1.00 95.12 110 GLU A O 1
ATOM 847 N N . LEU A 1 111 ? -10.213 5.557 4.206 1.00 95.31 111 LEU A N 1
ATOM 848 C CA . LEU A 1 111 ? -9.278 4.892 5.114 1.00 95.31 111 LEU A CA 1
ATOM 849 C C . LEU A 1 111 ? -8.486 5.900 5.959 1.00 95.31 111 LEU A C 1
ATOM 851 O O . LEU A 1 111 ? -8.483 5.810 7.188 1.00 95.31 111 LEU A O 1
ATOM 855 N N . VAL A 1 112 ? -7.858 6.893 5.323 1.00 95.38 112 VAL A N 1
ATOM 856 C CA . VAL A 1 112 ? -7.074 7.922 6.025 1.00 95.38 112 VAL A CA 1
ATOM 857 C C . VAL A 1 112 ? -7.945 8.737 6.978 1.00 95.38 112 VAL A C 1
ATOM 859 O O . VAL A 1 112 ? -7.540 8.975 8.117 1.00 95.38 112 VAL A O 1
ATOM 862 N N . ARG A 1 113 ? -9.157 9.129 6.561 1.00 95.50 113 ARG A N 1
ATOM 863 C CA . ARG A 1 113 ? -10.086 9.868 7.433 1.00 95.50 113 ARG A CA 1
ATOM 864 C C . ARG A 1 113 ? -10.469 9.052 8.662 1.00 95.50 113 ARG A C 1
ATOM 866 O O . ARG A 1 113 ? -10.482 9.602 9.760 1.00 95.50 113 ARG A O 1
ATOM 873 N N . TYR A 1 114 ? -10.754 7.762 8.491 1.00 96.00 114 TYR A N 1
ATOM 874 C CA . TYR A 1 114 ? -11.103 6.878 9.601 1.00 96.00 114 TYR A CA 1
ATOM 875 C C . TYR A 1 114 ? -9.927 6.693 10.568 1.00 96.00 114 TYR A C 1
ATOM 877 O O . TYR A 1 114 ? -10.102 6.814 11.779 1.00 96.00 114 TYR A O 1
ATOM 885 N N . ILE A 1 115 ? -8.723 6.464 10.042 1.00 95.00 115 ILE A N 1
ATOM 886 C CA . ILE A 1 115 ? -7.492 6.332 10.831 1.00 95.00 115 ILE A CA 1
ATOM 887 C C . ILE A 1 115 ? -7.231 7.582 11.670 1.00 95.00 115 ILE A C 1
ATOM 889 O O . ILE A 1 115 ? -6.984 7.475 12.870 1.00 95.00 115 ILE A O 1
ATOM 893 N N . GLN A 1 116 ? -7.308 8.765 11.053 1.00 94.56 116 GLN A N 1
ATOM 894 C CA . GLN A 1 116 ? -7.056 10.034 11.734 1.00 94.56 116 GLN A CA 1
ATOM 895 C C . GLN A 1 116 ? -8.130 10.345 12.779 1.00 94.56 116 GLN A C 1
ATOM 897 O O . GLN A 1 116 ? -7.800 10.798 13.871 1.00 94.56 116 GLN A O 1
ATOM 902 N N . ALA A 1 117 ? -9.403 10.067 12.480 1.00 95.88 117 ALA A N 1
ATOM 903 C CA . ALA A 1 117 ? -10.502 10.282 13.420 1.00 95.88 117 ALA A CA 1
ATOM 904 C C . ALA A 1 117 ? -10.396 9.391 14.669 1.00 95.88 117 ALA A C 1
ATOM 906 O O . ALA A 1 117 ? -10.774 9.819 15.757 1.00 95.88 117 ALA A O 1
ATOM 907 N N . ASN A 1 118 ? -9.862 8.176 14.518 1.00 95.38 118 ASN A N 1
ATOM 908 C CA . ASN A 1 118 ? -9.776 7.182 15.590 1.00 95.38 118 ASN A CA 1
ATOM 909 C C . ASN A 1 118 ? -8.362 7.025 16.179 1.00 95.38 118 ASN A C 1
ATOM 911 O O . ASN A 1 118 ? -8.149 6.147 17.009 1.00 95.38 118 ASN A O 1
ATOM 915 N N . ASN A 1 119 ? -7.395 7.864 15.781 1.00 94.19 119 ASN A N 1
ATOM 916 C CA . ASN A 1 119 ? -5.989 7.787 16.208 1.00 94.19 119 ASN A CA 1
ATOM 917 C C . ASN A 1 119 ? -5.369 6.385 16.047 1.00 94.19 119 ASN A C 1
ATOM 919 O O . ASN A 1 119 ? -4.619 5.918 16.906 1.00 94.19 119 ASN A O 1
ATOM 923 N N . ILE A 1 120 ? -5.684 5.705 14.945 1.00 95.94 120 ILE A N 1
ATOM 924 C CA . ILE A 1 120 ? -5.160 4.367 14.666 1.00 95.94 120 ILE A CA 1
ATOM 925 C C . ILE A 1 120 ? -3.679 4.473 14.302 1.00 95.94 120 ILE A C 1
ATOM 927 O O . ILE A 1 120 ? -3.298 5.290 13.467 1.00 95.94 120 ILE A O 1
ATOM 931 N N . GLN A 1 121 ? -2.843 3.642 14.922 1.00 94.56 121 GLN A N 1
ATOM 932 C CA . GLN A 1 121 ? -1.390 3.646 14.705 1.00 94.56 121 GLN A CA 1
ATOM 933 C C . GLN A 1 121 ? -0.880 2.390 14.002 1.00 94.56 121 GLN A C 1
ATOM 935 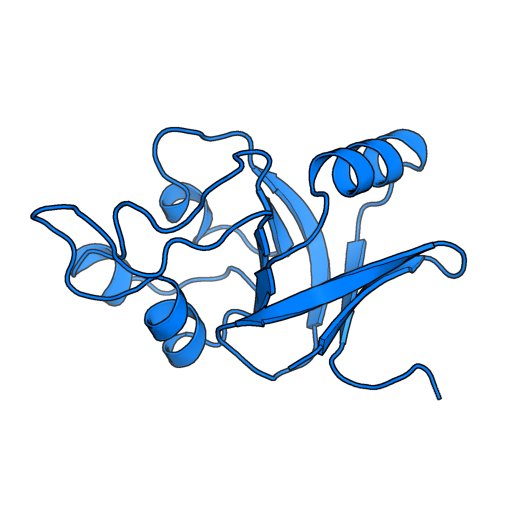O O . GLN A 1 121 ? 0.220 2.413 13.455 1.00 94.56 121 GLN A O 1
ATOM 940 N N . SER A 1 122 ? -1.669 1.317 13.980 1.00 95.81 122 SER A N 1
ATOM 941 C CA . SER A 1 122 ? -1.327 0.047 13.348 1.00 95.81 122 SER A CA 1
ATOM 942 C C . SER A 1 122 ? -2.554 -0.612 12.741 1.00 95.81 122 SER A C 1
ATOM 944 O O . SER A 1 122 ? -3.662 -0.438 13.240 1.00 95.81 122 SER A O 1
ATOM 946 N N . ILE A 1 123 ? -2.345 -1.382 11.678 1.00 96.44 123 ILE A N 1
ATOM 947 C CA . ILE A 1 123 ? -3.399 -2.142 10.999 1.00 96.44 123 ILE A CA 1
ATOM 948 C C . ILE A 1 123 ? -2.892 -3.541 10.658 1.00 96.44 123 ILE A C 1
ATOM 950 O O . ILE A 1 123 ? -1.680 -3.784 10.621 1.00 96.44 123 ILE A O 1
ATOM 954 N N . ARG A 1 124 ? -3.822 -4.441 10.343 1.00 95.62 124 ARG A N 1
ATOM 955 C CA . ARG A 1 124 ? -3.526 -5.799 9.886 1.00 95.62 124 ARG A CA 1
ATOM 956 C C . ARG A 1 124 ? -4.038 -6.019 8.468 1.00 95.62 124 ARG A C 1
ATOM 958 O O . ARG A 1 124 ? -5.163 -5.654 8.146 1.00 95.62 124 ARG A O 1
ATOM 965 N N . ILE A 1 125 ? -3.224 -6.653 7.630 1.00 95.25 125 ILE A N 1
ATOM 966 C CA . ILE A 1 125 ? -3.550 -6.995 6.245 1.00 95.25 125 ILE A CA 1
ATOM 967 C C . ILE A 1 125 ? -3.534 -8.518 6.091 1.00 95.25 125 ILE A C 1
ATOM 969 O O . ILE A 1 125 ? -2.516 -9.162 6.364 1.00 95.25 125 ILE A O 1
ATOM 973 N N . THR A 1 126 ? -4.645 -9.094 5.627 1.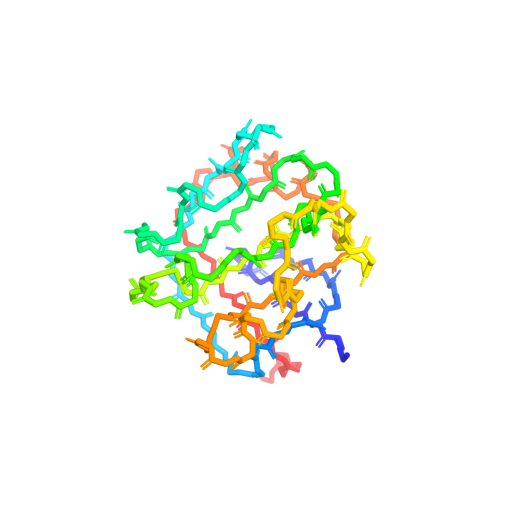00 93.19 126 THR A N 1
ATOM 974 C CA . THR A 1 126 ? -4.816 -10.551 5.503 1.00 93.19 126 THR A CA 1
ATOM 975 C C . THR A 1 126 ? -5.532 -10.964 4.217 1.00 93.19 126 THR A C 1
ATOM 977 O O . THR A 1 126 ? -6.373 -10.230 3.702 1.00 93.19 126 THR A O 1
ATOM 980 N N . THR A 1 127 ? -5.197 -12.151 3.710 1.00 84.44 127 THR A N 1
ATOM 981 C CA . THR A 1 127 ? -5.887 -12.829 2.595 1.00 84.44 127 THR A CA 1
ATOM 982 C C . THR A 1 127 ? -6.951 -13.832 3.059 1.00 84.44 127 THR A C 1
ATOM 984 O O . THR A 1 127 ? -7.755 -14.285 2.252 1.00 84.44 127 THR A O 1
ATOM 987 N N . LYS A 1 128 ? -6.979 -14.193 4.351 1.00 67.06 128 LYS A N 1
ATOM 988 C CA . LYS A 1 128 ? -7.993 -15.095 4.927 1.00 67.06 128 LYS A CA 1
ATOM 989 C C . LYS A 1 128 ? -9.188 -14.325 5.483 1.00 67.06 128 LYS A C 1
ATOM 991 O O . LYS A 1 128 ? -8.986 -13.363 6.227 1.00 67.06 128 LYS A O 1
ATOM 996 N N . GLU A 1 129 ? -10.392 -14.818 5.180 1.00 52.53 129 GLU A N 1
ATOM 997 C CA . GLU A 1 129 ? -11.622 -14.517 5.921 1.00 52.53 129 GLU A CA 1
ATOM 998 C C . GLU A 1 129 ? -11.367 -14.705 7.423 1.00 52.53 129 GLU A C 1
ATOM 1000 O O . GLU A 1 129 ? -10.714 -15.665 7.842 1.00 52.53 129 GLU A O 1
ATOM 1005 N N . LEU A 1 130 ? -11.831 -13.741 8.219 1.00 48.81 130 LEU A N 1
ATOM 1006 C CA . LEU A 1 130 ? -11.799 -13.788 9.679 1.00 48.81 130 LEU A CA 1
ATOM 1007 C C . LEU A 1 130 ? -12.523 -15.065 10.142 1.00 48.81 130 LEU A C 1
ATOM 1009 O O . LEU A 1 130 ? -13.740 -15.155 10.003 1.00 48.81 130 LEU A O 1
ATOM 1013 N N . ALA A 1 131 ? -11.766 -16.050 10.632 1.00 33.69 131 ALA A N 1
ATOM 1014 C CA . ALA A 1 131 ? -12.276 -17.281 11.240 1.00 33.69 131 ALA A CA 1
ATOM 1015 C C . ALA A 1 131 ? -12.317 -17.156 12.764 1.00 33.69 131 ALA A C 1
ATOM 1017 O O . ALA A 1 131 ? -11.361 -16.561 13.318 1.00 33.69 131 ALA A O 1
#

Foldseek 3Di:
DKKWKALDPPDIWIFDKFAAQDKDKFFEDEDADPPAPLVCQQPAGEYQYPDAEPFQQADAPVSLPDQGNYAEYEHAHYDPDHDHPRHPHTPRVSSNVNVYIYGYNTPSVVVVVVCVVVVGGMIIMHPDDDD

Secondary structure (DSSP, 8-state):
-EEEEE-SSS-EEEEEEEE----EEEEEEEE--SS-GGGGTTS-EEEEE-SSEE-TT-EEHHHHTS---EEEEE-SEE-SS---TTEEE-HHHHHHHHT-EEEESS-HHHHHHHHHHTT--EEEEESS---

Sequence (131 aa):
MERLIIVNEEKVFVGESFGSEANTEGSIFIDTNVSSYLSNFNKEGIAIHTYPEIGSVGISGKECNEQTTLKAMIVSELSECPSHFESQNTLENYCHETGIIGVKGIDTRELVRYIQANNIQSIRITTKELA

Radius of gyration: 13.88 Å; chains: 1; bounding box: 35×30×36 Å

pLDDT: mean 88.21, std 9.75, range [33.69, 96.44]